Protein AF-A0A3D2NM45-F1 (afdb_monomer)

Solvent-accessible surface area (backbone atoms only — not comparable to full-atom values): 9354 Å² total; per-residue (Å²): 139,91,71,82,98,68,87,83,84,80,89,81,77,88,82,61,97,81,78,79,83,87,83,70,89,63,82,60,62,79,76,66,74,64,70,92,67,86,46,67,72,81,60,59,38,34,58,64,42,37,50,47,72,48,90,82,40,82,37,70,48,46,74,44,63,53,47,74,65,81,74,81,82,78,42,94,51,49,46,49,59,30,38,42,37,24,73,34,69,47,29,28,36,48,48,65,45,74,76,77,56,70,79,40,81,54,54,69,61,44,82,49,71,56,40,52,30,39,30,32,46,32,65,52,40,32,59,73,23,39,36,38,36,30,50,40,85,76,50,84,80,44,55,69,48,58,62,67,74,73,110

Secondary structure (DSSP, 8-state):
---TT------S-PPPTT------TTTTTTT----TT--TTTT--S-SEEEEE-TT--S--EE---EEPSSSPPPTTTTS-EEEEEEETTEEEEES-SS----EE--TT-EEEETTEEEEEES---TT-EEEEEE-TT-TT--HHHHHS--

Sequence (151 aa):
PTVDGFTVNLDAGAMAAGDSFSIRPTANAARDIALLNNDPAKLATAAPIRTSAALTNLGTAKI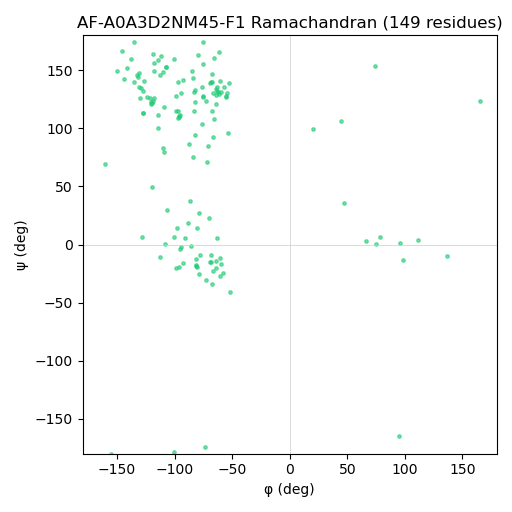TAGTVNAPPPLNANLQAPLSITFTSATTFTVVGAVPAVGAQTYTPGQAISFNGWTTQISGTPVAGDAFNVAANTNATGDNRNVLLMAG

Structure (mmCIF, N/CA/C/O backbone):
data_AF-A0A3D2NM45-F1
#
_entry.id   AF-A0A3D2NM45-F1
#
loop_
_atom_site.group_PDB
_atom_site.id
_atom_site.type_symbol
_atom_site.label_atom_id
_atom_site.label_alt_id
_atom_site.label_comp_id
_atom_site.label_asym_id
_atom_site.label_entity_id
_atom_site.label_seq_id
_atom_site.pdbx_PDB_ins_code
_atom_site.Cartn_x
_atom_site.Cartn_y
_atom_site.Cartn_z
_atom_site.occupancy
_atom_site.B_iso_or_equiv
_atom_site.auth_seq_id
_atom_site.auth_comp_id
_atom_site.auth_asym_id
_atom_site.auth_atom_id
_atom_site.pdbx_PDB_model_num
ATOM 1 N N . PRO A 1 1 ? 8.096 17.520 -61.968 1.00 42.28 1 PRO A N 1
ATOM 2 C CA . PRO A 1 1 ? 7.306 16.381 -61.452 1.00 42.28 1 PRO A CA 1
ATOM 3 C C . PRO A 1 1 ? 8.090 15.621 -60.374 1.00 42.28 1 PRO A C 1
ATOM 5 O O . PRO A 1 1 ? 8.975 14.830 -60.670 1.00 42.28 1 PRO A O 1
ATOM 8 N N . THR A 1 2 ? 7.807 15.959 -59.122 1.00 40.03 2 THR A N 1
ATOM 9 C CA . THR A 1 2 ? 8.302 15.292 -57.917 1.00 40.03 2 THR A CA 1
ATOM 10 C C . THR A 1 2 ? 7.441 14.068 -57.628 1.00 40.03 2 THR A C 1
ATOM 12 O O . THR A 1 2 ? 6.231 14.203 -57.459 1.00 40.03 2 THR A O 1
ATOM 15 N N . VAL A 1 3 ? 8.068 12.896 -57.567 1.00 39.38 3 VAL A N 1
ATOM 16 C CA . VAL A 1 3 ? 7.490 11.663 -57.024 1.00 39.38 3 VAL A CA 1
ATOM 17 C C . VAL A 1 3 ? 8.393 11.225 -55.877 1.00 39.38 3 VAL A C 1
ATOM 19 O O . VAL A 1 3 ? 9.599 11.099 -56.062 1.00 39.38 3 VAL A O 1
ATOM 22 N N . ASP A 1 4 ? 7.781 11.099 -54.702 1.00 51.53 4 ASP A N 1
ATOM 23 C CA . ASP A 1 4 ? 8.235 10.434 -53.477 1.00 51.53 4 ASP A CA 1
ATOM 24 C C . ASP A 1 4 ? 9.737 10.185 -53.287 1.00 51.53 4 ASP A C 1
ATOM 26 O O . ASP A 1 4 ? 10.287 9.165 -53.698 1.00 51.53 4 ASP A O 1
ATOM 30 N N . GLY A 1 5 ? 10.357 11.076 -52.507 1.00 43.69 5 GLY A N 1
ATOM 31 C CA . GLY A 1 5 ? 11.245 10.687 -51.403 1.00 43.69 5 GLY A CA 1
ATOM 32 C C . GLY A 1 5 ? 12.566 9.980 -51.721 1.00 43.69 5 GLY A C 1
ATOM 33 O O . GLY A 1 5 ? 13.278 9.636 -50.782 1.00 43.69 5 GLY A O 1
ATOM 34 N N . PHE A 1 6 ? 12.927 9.784 -52.987 1.00 46.12 6 PHE A N 1
ATOM 35 C CA . PHE A 1 6 ? 14.184 9.153 -53.382 1.00 46.12 6 PHE A CA 1
ATOM 36 C C . PHE A 1 6 ? 15.039 10.091 -54.231 1.00 46.12 6 PHE A C 1
ATOM 38 O O . PHE A 1 6 ? 14.650 10.517 -55.317 1.00 46.12 6 PHE A O 1
ATOM 45 N N . THR A 1 7 ? 16.251 10.358 -53.749 1.00 44.59 7 THR A N 1
ATOM 46 C CA . THR A 1 7 ? 17.302 11.022 -54.522 1.00 44.59 7 THR A CA 1
ATOM 47 C C . THR A 1 7 ? 18.210 9.947 -55.107 1.00 44.59 7 THR A C 1
ATOM 49 O O . THR A 1 7 ? 18.933 9.277 -54.372 1.00 44.59 7 THR A O 1
ATOM 52 N N . VAL A 1 8 ? 18.172 9.764 -56.427 1.00 48.25 8 VAL A N 1
ATOM 53 C CA . VAL A 1 8 ? 19.122 8.907 -57.149 1.00 48.25 8 VAL A CA 1
ATOM 54 C C . VAL A 1 8 ? 20.230 9.801 -57.692 1.00 48.25 8 VAL A C 1
ATOM 56 O O . VAL A 1 8 ? 19.998 10.592 -58.602 1.00 48.25 8 VAL A O 1
ATOM 59 N N . ASN A 1 9 ? 21.429 9.690 -57.125 1.00 47.03 9 ASN A N 1
ATOM 60 C CA . ASN A 1 9 ? 22.616 10.368 -57.635 1.00 47.03 9 ASN A CA 1
ATOM 61 C C . ASN A 1 9 ? 23.371 9.385 -58.543 1.00 47.03 9 ASN A C 1
ATOM 63 O O . ASN A 1 9 ? 23.876 8.376 -58.055 1.00 47.03 9 ASN A O 1
ATOM 67 N N . LEU A 1 10 ? 23.408 9.641 -59.854 1.00 51.72 10 LEU A N 1
ATOM 68 C CA . LEU A 1 10 ? 24.225 8.870 -60.794 1.00 51.72 10 LEU A CA 1
ATOM 69 C C . LEU A 1 10 ? 25.542 9.610 -61.047 1.00 51.72 10 LEU A C 1
ATOM 71 O O . LEU A 1 10 ? 25.537 10.692 -61.635 1.00 51.72 10 LEU A O 1
ATOM 75 N N . ASP A 1 11 ? 26.662 9.015 -60.641 1.00 47.78 11 ASP A N 1
ATOM 76 C CA . ASP A 1 11 ? 27.987 9.451 -61.078 1.00 47.78 11 ASP A CA 1
ATOM 77 C C . ASP A 1 11 ? 28.232 8.966 -62.519 1.00 47.78 11 ASP A C 1
ATOM 79 O O . ASP A 1 11 ? 28.469 7.790 -62.769 1.00 47.78 11 ASP A O 1
ATOM 83 N N . ALA A 1 12 ? 28.114 9.913 -63.454 1.00 44.72 12 ALA A N 1
ATOM 84 C CA . ALA A 1 12 ? 28.621 9.936 -64.831 1.00 44.72 12 ALA A CA 1
ATOM 85 C C . ALA A 1 12 ? 28.473 8.672 -65.718 1.00 44.72 12 ALA A C 1
ATOM 87 O O . ALA A 1 12 ? 29.276 7.744 -65.683 1.00 44.72 12 ALA A O 1
ATOM 88 N N . GLY A 1 13 ? 27.540 8.749 -66.675 1.00 50.47 13 GLY A N 1
ATOM 89 C CA . GLY A 1 13 ? 27.479 7.898 -67.870 1.00 50.47 13 GLY A CA 1
ATOM 90 C C . GLY A 1 13 ? 26.108 8.002 -68.540 1.00 50.47 13 GLY A C 1
ATOM 91 O O . GLY A 1 13 ? 25.093 7.808 -67.880 1.00 50.47 13 GLY A O 1
ATOM 92 N N . ALA A 1 14 ? 26.046 8.371 -69.823 1.00 51.06 14 ALA A N 1
ATOM 93 C CA . ALA A 1 14 ? 24.775 8.531 -70.536 1.00 51.06 14 ALA A CA 1
ATOM 94 C C . ALA A 1 14 ? 24.028 7.185 -70.631 1.00 51.06 14 ALA A C 1
ATOM 96 O O . ALA A 1 14 ? 24.561 6.229 -71.188 1.00 51.06 14 ALA A O 1
ATOM 97 N N . MET A 1 15 ? 22.804 7.121 -70.095 1.00 49.88 15 MET A N 1
ATOM 98 C CA . MET A 1 15 ? 21.935 5.939 -70.179 1.00 49.88 15 MET A CA 1
ATOM 99 C C . MET A 1 15 ? 21.570 5.658 -71.644 1.00 49.88 15 MET A C 1
ATOM 101 O O . MET A 1 15 ? 21.107 6.561 -72.345 1.00 49.88 15 MET A O 1
ATOM 105 N N . ALA A 1 16 ? 21.758 4.423 -72.112 1.00 56.28 16 ALA A N 1
ATOM 106 C CA . ALA A 1 16 ? 21.323 4.017 -73.446 1.00 56.28 16 ALA A CA 1
ATOM 107 C C . ALA A 1 16 ? 19.845 3.585 -73.423 1.00 56.28 16 ALA A C 1
ATOM 109 O O . ALA A 1 16 ? 19.331 3.082 -72.422 1.00 56.28 16 ALA A O 1
ATOM 110 N N . ALA A 1 17 ? 19.136 3.784 -74.539 1.00 39.97 17 ALA A N 1
ATOM 111 C CA . ALA A 1 17 ? 17.746 3.355 -74.675 1.00 39.97 17 ALA A CA 1
ATOM 112 C C . ALA A 1 17 ? 17.660 1.818 -74.636 1.00 39.97 17 ALA A C 1
ATOM 114 O O . ALA A 1 17 ? 18.059 1.151 -75.589 1.00 39.97 17 ALA A O 1
ATOM 115 N N . GLY A 1 18 ? 17.141 1.269 -73.535 1.00 54.44 18 GLY A N 1
ATOM 116 C CA . GLY A 1 18 ? 17.008 -0.178 -73.323 1.00 54.44 18 GLY A CA 1
ATOM 117 C C . GLY A 1 18 ? 17.413 -0.659 -71.929 1.00 54.44 18 GLY A C 1
ATOM 118 O O . GLY A 1 18 ? 17.124 -1.804 -71.585 1.00 54.44 18 GLY A O 1
ATOM 119 N N . ASP A 1 19 ? 18.023 0.197 -71.109 1.00 49.62 19 ASP A N 1
ATOM 120 C CA . ASP A 1 19 ? 18.474 -0.213 -69.780 1.00 49.62 19 ASP A CA 1
ATOM 121 C C . ASP A 1 19 ? 17.295 -0.392 -6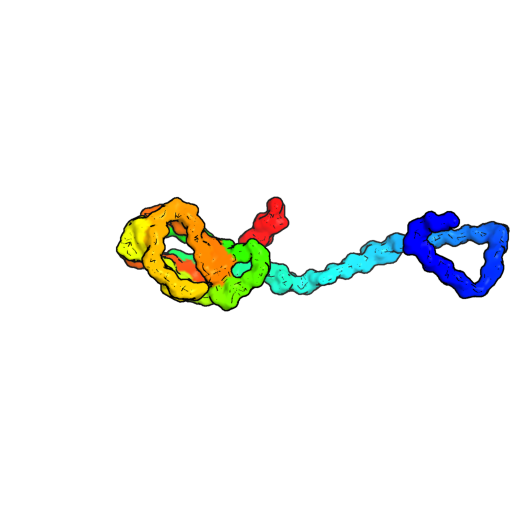8.809 1.00 49.62 19 ASP A C 1
ATOM 123 O O . ASP A 1 19 ? 16.508 0.524 -68.559 1.00 49.62 19 ASP A O 1
ATOM 127 N N . SER A 1 20 ? 17.184 -1.590 -68.232 1.00 47.56 20 SER A N 1
ATOM 128 C CA . SER A 1 20 ? 16.242 -1.899 -67.156 1.00 47.56 20 SER A CA 1
ATOM 129 C C . SER A 1 20 ? 17.010 -2.090 -65.851 1.00 47.56 20 SER A C 1
ATOM 131 O O . SER A 1 20 ? 17.833 -2.997 -65.730 1.00 47.56 20 SER A O 1
ATOM 133 N N . PHE A 1 21 ? 16.730 -1.246 -64.857 1.00 51.66 21 PHE A N 1
ATOM 134 C CA . PHE A 1 21 ? 17.301 -1.366 -63.518 1.00 51.66 21 PHE A CA 1
ATOM 135 C C . PHE A 1 21 ? 16.306 -2.084 -62.605 1.00 51.66 21 PHE A C 1
ATOM 137 O O . PHE A 1 21 ? 15.274 -1.531 -62.226 1.00 51.66 21 PHE A O 1
ATOM 144 N N . SER A 1 22 ? 16.609 -3.331 -62.234 1.00 46.59 22 SER A N 1
ATOM 145 C CA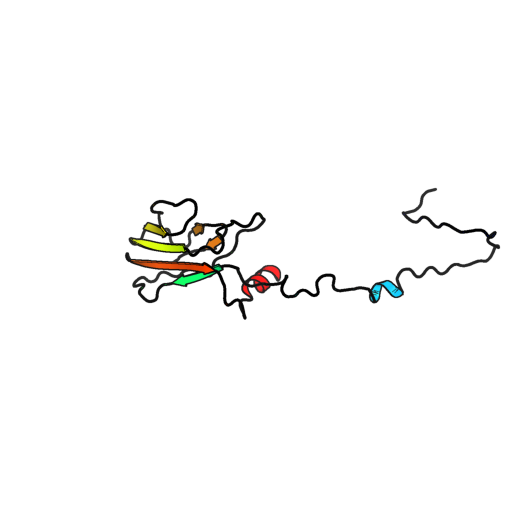 . SER A 1 22 ? 15.837 -4.050 -61.217 1.00 46.59 22 SER A CA 1
ATOM 146 C C . SER A 1 22 ? 16.319 -3.633 -59.828 1.00 46.59 22 SER A C 1
ATOM 148 O O . SER A 1 22 ? 17.286 -4.175 -59.297 1.00 46.59 22 SER A O 1
ATOM 150 N N . ILE A 1 23 ? 15.643 -2.652 -59.234 1.00 51.47 23 ILE A N 1
ATOM 151 C CA . ILE A 1 23 ? 15.847 -2.285 -57.833 1.00 51.47 23 ILE A CA 1
ATOM 152 C C . ILE A 1 23 ? 14.999 -3.244 -56.994 1.00 51.47 23 ILE A C 1
ATOM 154 O O . ILE A 1 23 ? 13.773 -3.245 -57.081 1.00 51.47 23 ILE A O 1
ATOM 158 N N . ARG A 1 24 ? 15.654 -4.086 -56.191 1.00 44.34 24 ARG A N 1
ATOM 159 C CA . ARG A 1 24 ? 15.020 -4.961 -55.193 1.00 44.34 24 ARG A CA 1
ATOM 160 C C . ARG A 1 24 ? 15.379 -4.451 -53.789 1.00 44.34 24 ARG A C 1
ATOM 162 O O . ARG A 1 24 ? 16.320 -4.977 -53.197 1.00 44.34 24 ARG A O 1
ATOM 169 N N . PRO A 1 25 ? 14.667 -3.451 -53.228 1.00 51.12 25 PRO A N 1
ATOM 170 C CA . PRO A 1 25 ? 15.054 -2.824 -51.959 1.00 51.12 25 PRO A CA 1
ATOM 171 C C . PRO A 1 25 ? 14.885 -3.748 -50.745 1.00 51.12 25 PRO A C 1
ATOM 173 O O . PRO A 1 25 ? 15.402 -3.467 -49.672 1.00 51.12 25 PRO A O 1
ATOM 176 N N . THR A 1 26 ? 14.154 -4.853 -50.889 1.00 49.28 26 THR A N 1
ATOM 177 C CA . THR A 1 26 ? 13.719 -5.694 -49.765 1.00 49.28 26 THR A CA 1
ATOM 178 C C . THR A 1 26 ? 14.440 -7.034 -49.666 1.00 49.28 26 THR A C 1
ATOM 180 O O . THR A 1 26 ? 14.182 -7.784 -48.729 1.00 49.28 26 THR A O 1
ATOM 183 N N . ALA A 1 27 ? 15.380 -7.346 -50.565 1.00 49.72 27 ALA A N 1
ATOM 184 C CA . ALA A 1 27 ? 16.059 -8.645 -50.544 1.00 49.72 27 ALA A CA 1
ATOM 185 C C . ALA A 1 27 ? 16.954 -8.855 -49.302 1.00 49.72 27 ALA A C 1
ATOM 187 O O . ALA A 1 27 ? 17.185 -9.997 -48.918 1.00 49.72 27 ALA A O 1
ATOM 188 N N . ASN A 1 28 ? 17.409 -7.778 -48.644 1.00 51.06 28 ASN A N 1
ATOM 189 C CA . ASN A 1 28 ? 18.250 -7.857 -47.439 1.00 51.06 28 ASN A CA 1
ATOM 190 C C . ASN A 1 28 ? 17.576 -7.349 -46.150 1.00 51.06 28 ASN A C 1
ATOM 192 O O . ASN A 1 28 ? 18.075 -7.630 -45.066 1.00 51.06 28 ASN A O 1
ATOM 196 N N . ALA A 1 29 ? 16.413 -6.692 -46.224 1.00 46.50 29 ALA A N 1
ATOM 197 C CA . ALA A 1 29 ? 15.750 -6.121 -45.043 1.00 46.50 29 ALA A CA 1
ATOM 198 C C . ALA A 1 29 ? 15.210 -7.179 -44.055 1.00 46.50 29 ALA A C 1
ATOM 200 O O . ALA A 1 29 ? 14.925 -6.864 -42.905 1.00 46.50 29 ALA A O 1
ATOM 201 N N . ALA A 1 30 ? 15.098 -8.444 -44.476 1.00 47.66 30 ALA A N 1
ATOM 202 C CA . ALA A 1 30 ? 14.696 -9.546 -43.600 1.00 47.66 30 ALA A CA 1
ATOM 203 C C . ALA A 1 30 ? 15.844 -10.118 -42.743 1.00 47.66 30 ALA A C 1
ATOM 205 O O . ALA A 1 30 ? 15.574 -10.890 -41.826 1.00 47.66 30 ALA A O 1
ATOM 206 N N . ARG A 1 31 ? 17.113 -9.778 -43.021 1.00 49.41 31 ARG A N 1
ATOM 207 C CA . ARG A 1 31 ? 18.260 -10.246 -42.215 1.00 49.41 31 ARG A CA 1
ATOM 208 C C . ARG A 1 31 ? 18.662 -9.281 -41.101 1.00 49.41 31 ARG A C 1
ATOM 210 O O . ARG A 1 31 ? 19.309 -9.717 -40.157 1.00 49.41 31 ARG A O 1
ATOM 217 N N . ASP A 1 32 ? 18.194 -8.038 -41.166 1.00 50.12 32 ASP A N 1
ATOM 218 C CA . ASP A 1 32 ? 18.515 -6.987 -40.197 1.00 50.12 32 ASP A CA 1
ATOM 219 C C . ASP A 1 32 ? 17.346 -6.653 -39.258 1.00 50.12 32 ASP A C 1
ATOM 221 O O 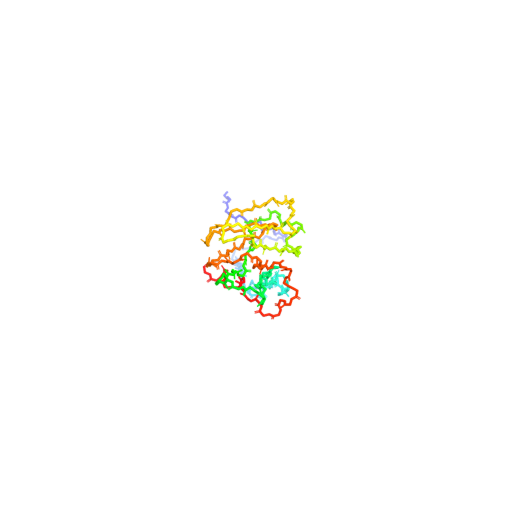. ASP A 1 32 ? 17.272 -5.547 -38.722 1.00 50.12 32 ASP A O 1
ATOM 225 N N . ILE A 1 33 ? 16.469 -7.621 -38.949 1.00 46.22 33 ILE A N 1
ATOM 226 C CA . ILE A 1 33 ? 15.802 -7.585 -37.636 1.00 46.22 33 ILE A CA 1
ATOM 227 C C . ILE A 1 33 ? 16.862 -7.951 -36.592 1.00 46.22 33 ILE A C 1
ATOM 229 O O . ILE A 1 33 ? 16.884 -9.035 -36.015 1.00 46.22 33 ILE A O 1
ATOM 233 N N . ALA A 1 34 ? 17.793 -7.025 -36.376 1.00 52.91 34 ALA A N 1
ATOM 234 C CA . ALA A 1 34 ? 18.567 -6.981 -35.161 1.00 52.91 34 ALA A CA 1
ATOM 235 C C . ALA A 1 34 ? 17.575 -6.618 -34.056 1.00 52.91 34 ALA A C 1
ATOM 237 O O . ALA A 1 34 ? 16.989 -5.535 -34.060 1.00 52.91 34 ALA A O 1
ATOM 238 N N . LEU A 1 35 ? 17.354 -7.544 -33.125 1.00 46.59 35 LEU A N 1
ATOM 239 C CA . LEU A 1 35 ? 16.710 -7.252 -31.851 1.00 46.59 35 LEU A CA 1
ATOM 240 C C . LEU A 1 35 ? 17.483 -6.099 -31.197 1.00 46.59 35 LEU A C 1
ATOM 242 O O . LEU A 1 35 ? 18.486 -6.319 -30.521 1.00 46.59 35 LEU A O 1
ATOM 246 N N . LEU A 1 36 ? 17.009 -4.863 -31.376 1.00 48.69 36 LEU A N 1
ATOM 247 C CA . LEU A 1 36 ? 17.570 -3.648 -30.772 1.00 48.69 36 LEU A CA 1
A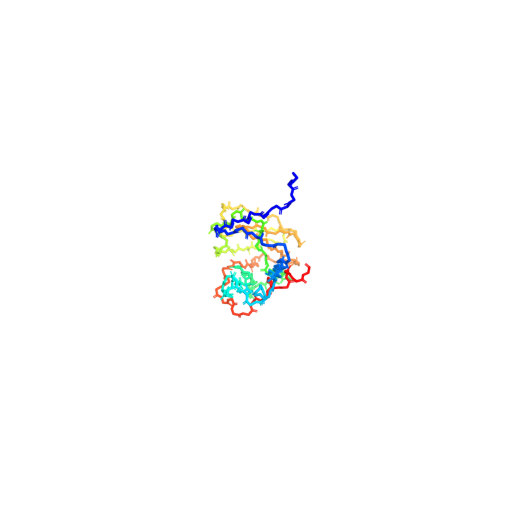TOM 248 C C . LEU A 1 36 ? 17.322 -3.595 -29.251 1.00 48.69 36 LEU A C 1
ATOM 250 O O . LEU A 1 36 ? 17.292 -2.526 -28.650 1.00 48.69 36 LEU A O 1
ATOM 254 N N . ASN A 1 37 ? 17.097 -4.745 -28.617 1.00 48.34 37 ASN A N 1
ATOM 255 C CA . ASN A 1 37 ? 17.008 -4.871 -27.176 1.00 48.34 37 ASN A CA 1
ATOM 256 C C . ASN A 1 37 ? 17.224 -6.333 -26.752 1.00 48.34 37 ASN A C 1
ATOM 258 O O . ASN A 1 37 ? 16.307 -7.005 -26.291 1.00 48.34 37 ASN A O 1
ATOM 262 N N . ASN A 1 38 ? 18.448 -6.840 -26.908 1.00 44.44 38 ASN A 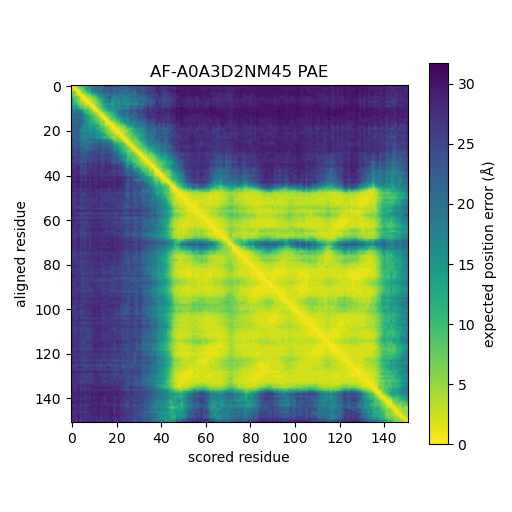N 1
ATOM 263 C CA . ASN A 1 38 ? 18.862 -8.137 -26.355 1.00 44.44 38 ASN A CA 1
ATOM 264 C C . ASN A 1 38 ? 19.191 -8.052 -24.850 1.00 44.44 38 ASN A C 1
ATOM 266 O O . ASN A 1 38 ? 20.026 -8.798 -24.347 1.00 44.44 38 ASN A O 1
ATOM 270 N N . ASP A 1 39 ? 18.574 -7.104 -24.141 1.00 44.00 39 ASP A N 1
ATOM 271 C CA . ASP A 1 39 ? 18.753 -6.902 -22.709 1.00 44.00 39 ASP A CA 1
ATOM 272 C C . ASP A 1 39 ? 17.468 -7.330 -21.979 1.00 44.00 39 ASP A C 1
ATOM 274 O O . ASP A 1 39 ? 16.628 -6.492 -21.633 1.00 44.00 39 ASP A O 1
ATOM 278 N N . PRO A 1 40 ? 17.258 -8.642 -21.753 1.00 48.06 40 PRO A N 1
ATOM 279 C CA . PRO A 1 40 ? 16.143 -9.123 -20.945 1.00 48.06 40 PRO A CA 1
ATOM 280 C C . PRO A 1 40 ? 16.198 -8.589 -19.502 1.00 48.06 40 PRO A C 1
ATOM 282 O O . PRO A 1 40 ? 15.200 -8.675 -18.798 1.00 48.06 40 PRO A O 1
ATOM 285 N N . ALA A 1 41 ? 17.307 -7.974 -19.063 1.00 44.84 41 ALA A N 1
ATOM 286 C CA . ALA A 1 41 ? 17.377 -7.266 -17.786 1.00 44.84 41 ALA A CA 1
ATOM 287 C C . ALA A 1 41 ? 16.796 -5.837 -17.844 1.00 44.84 41 ALA A C 1
ATOM 289 O O . ALA A 1 41 ? 16.424 -5.297 -16.805 1.00 44.84 41 ALA A O 1
ATOM 290 N N . LYS A 1 42 ? 16.624 -5.229 -19.030 1.00 38.62 42 LYS A N 1
ATOM 291 C CA . LYS A 1 42 ? 15.760 -4.037 -19.202 1.00 38.62 42 LYS A CA 1
ATOM 292 C C . LYS A 1 42 ? 14.284 -4.399 -19.311 1.00 38.62 42 LYS A C 1
ATOM 294 O O . LYS A 1 42 ? 13.423 -3.572 -19.027 1.00 38.62 42 LYS A O 1
ATOM 299 N N . LEU A 1 43 ? 14.008 -5.657 -19.641 1.00 41.72 43 LEU A N 1
ATOM 300 C CA . LEU A 1 43 ? 12.732 -6.331 -19.440 1.00 41.72 43 LEU A CA 1
ATOM 301 C C . LEU A 1 43 ? 12.666 -6.947 -18.022 1.00 41.72 43 LEU A C 1
ATOM 303 O O . LEU A 1 43 ? 12.154 -8.046 -17.838 1.00 41.72 43 LEU A O 1
ATOM 307 N N . ALA A 1 44 ? 13.209 -6.265 -17.005 1.00 39.69 44 ALA A N 1
ATOM 308 C CA . ALA A 1 44 ? 13.072 -6.663 -15.604 1.00 39.69 44 ALA A CA 1
ATOM 309 C C . ALA A 1 44 ? 11.625 -6.427 -15.138 1.00 39.69 44 ALA A C 1
ATOM 311 O O . ALA A 1 44 ? 11.268 -5.396 -14.578 1.00 39.69 44 ALA A O 1
ATOM 312 N N . THR A 1 45 ? 10.777 -7.410 -15.418 1.00 49.47 45 THR A N 1
ATOM 313 C CA . THR A 1 45 ? 9.318 -7.429 -15.251 1.00 49.47 45 THR A CA 1
ATOM 314 C C . THR A 1 45 ? 8.831 -7.708 -13.826 1.00 49.47 45 THR A C 1
ATOM 316 O O . THR A 1 45 ? 7.646 -7.991 -13.635 1.00 49.47 45 THR A O 1
ATOM 319 N N . ALA A 1 46 ? 9.703 -7.619 -12.821 1.00 53.12 46 ALA A N 1
ATOM 320 C CA . ALA A 1 46 ? 9.291 -7.695 -11.426 1.00 53.12 46 ALA A CA 1
ATOM 321 C C . ALA A 1 46 ? 8.798 -6.324 -10.959 1.00 53.12 46 ALA A C 1
ATOM 323 O O . ALA A 1 46 ? 9.478 -5.315 -11.151 1.00 53.12 46 ALA A O 1
ATOM 324 N N . ALA A 1 47 ? 7.626 -6.275 -10.319 1.00 66.81 47 ALA A N 1
ATOM 325 C CA . ALA A 1 47 ? 7.203 -5.059 -9.633 1.00 66.81 47 ALA A CA 1
ATOM 326 C C . ALA A 1 47 ? 8.312 -4.670 -8.630 1.00 66.81 47 ALA A C 1
ATOM 328 O O . ALA A 1 47 ? 8.720 -5.524 -7.841 1.00 66.81 47 ALA A O 1
ATOM 329 N N . PRO A 1 48 ? 8.836 -3.431 -8.645 1.00 75.31 48 PRO A N 1
ATOM 330 C CA . PRO A 1 48 ? 9.984 -3.032 -7.820 1.00 75.31 48 PRO A CA 1
ATOM 331 C C . PRO A 1 48 ? 9.667 -2.989 -6.320 1.00 75.31 48 PRO A C 1
ATOM 333 O O . PRO A 1 48 ? 10.577 -2.859 -5.501 1.00 75.31 48 PRO A O 1
ATOM 336 N N . ILE A 1 49 ? 8.389 -3.121 -5.959 1.00 84.12 49 ILE A N 1
ATOM 337 C CA . ILE A 1 49 ? 7.912 -3.263 -4.589 1.00 84.12 49 ILE A CA 1
ATOM 338 C C . ILE A 1 49 ? 7.209 -4.607 -4.398 1.00 84.12 49 ILE A C 1
ATOM 340 O O . ILE A 1 49 ? 6.673 -5.193 -5.336 1.00 84.12 49 ILE A O 1
ATOM 344 N N . ARG A 1 50 ? 7.178 -5.066 -3.152 1.00 85.75 50 ARG A N 1
ATOM 345 C CA . ARG A 1 50 ? 6.385 -6.199 -2.684 1.00 85.75 50 ARG A CA 1
ATOM 346 C C . ARG A 1 50 ? 5.659 -5.812 -1.408 1.00 85.75 50 ARG A C 1
ATOM 348 O O . ARG A 1 50 ? 6.206 -5.078 -0.582 1.00 85.75 50 ARG A O 1
ATOM 355 N N . THR A 1 51 ? 4.456 -6.340 -1.236 1.00 88.31 51 THR A N 1
ATOM 356 C CA . THR A 1 51 ? 3.674 -6.182 -0.011 1.00 88.31 51 THR A CA 1
ATOM 357 C C . THR A 1 51 ? 3.636 -7.482 0.789 1.00 88.31 51 THR A C 1
ATOM 359 O O . THR A 1 51 ? 3.760 -8.578 0.241 1.00 88.31 51 THR A O 1
ATOM 362 N N . SER A 1 52 ? 3.474 -7.373 2.104 1.00 91.12 52 SER A N 1
ATOM 363 C CA . SER A 1 52 ? 3.300 -8.523 2.993 1.00 91.12 52 SER A CA 1
ATOM 364 C C . SER A 1 52 ? 2.447 -8.159 4.202 1.00 91.12 52 SER A C 1
ATOM 366 O O . SER A 1 52 ? 2.493 -7.026 4.674 1.00 91.12 52 SER A O 1
ATOM 368 N N . ALA A 1 53 ? 1.698 -9.126 4.727 1.00 91.81 53 ALA A N 1
ATOM 369 C CA . ALA A 1 53 ? 1.018 -9.013 6.016 1.00 91.81 53 ALA A CA 1
ATOM 370 C C . ALA A 1 53 ? 1.911 -9.579 7.128 1.00 91.81 53 ALA A C 1
ATOM 372 O O . ALA A 1 53 ? 2.582 -10.592 6.911 1.00 91.81 53 ALA A O 1
ATOM 373 N N . ALA A 1 54 ? 1.921 -8.954 8.307 1.00 91.94 54 ALA A N 1
ATOM 374 C CA . ALA A 1 54 ? 2.613 -9.517 9.458 1.00 91.94 54 ALA A CA 1
ATOM 375 C C . ALA A 1 54 ? 1.903 -10.794 9.943 1.00 9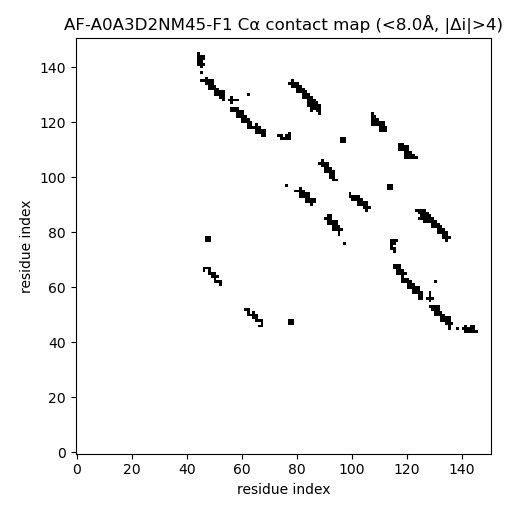1.94 54 ALA A C 1
ATOM 377 O O . ALA A 1 54 ? 0.677 -10.867 9.997 1.00 91.94 54 ALA A O 1
ATOM 378 N N . LEU A 1 55 ? 2.690 -11.806 10.321 1.00 88.31 55 LEU A N 1
ATOM 379 C CA . LEU A 1 55 ? 2.188 -13.101 10.811 1.00 88.31 55 LEU A CA 1
ATOM 380 C C . LEU A 1 55 ? 1.403 -12.980 12.125 1.0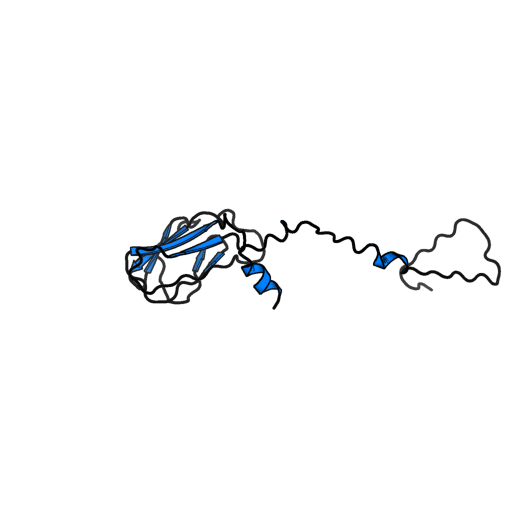0 88.31 55 LEU A C 1
ATOM 382 O O . LEU A 1 55 ? 0.640 -13.874 12.471 1.00 88.31 55 LEU A O 1
ATOM 386 N N . THR A 1 56 ? 1.613 -11.888 12.858 1.00 89.62 56 THR A N 1
ATOM 387 C CA . THR A 1 56 ? 0.950 -11.578 14.127 1.00 89.62 56 THR A CA 1
ATOM 388 C C . THR A 1 56 ? -0.397 -10.883 13.949 1.00 89.62 56 THR A C 1
ATOM 390 O O . THR A 1 56 ? -1.029 -10.570 14.955 1.00 89.62 56 THR A O 1
ATOM 393 N N . ASN A 1 57 ? -0.826 -10.603 12.713 1.00 92.38 57 ASN A N 1
ATOM 394 C CA . ASN A 1 57 ? -2.121 -9.977 12.471 1.00 92.38 57 ASN A CA 1
ATOM 395 C C . ASN A 1 57 ? -3.243 -10.893 12.962 1.00 92.38 57 ASN A C 1
ATOM 397 O O . ASN A 1 57 ? -3.273 -12.084 12.651 1.00 92.38 57 ASN A O 1
ATOM 401 N N . LEU A 1 58 ? -4.164 -10.316 13.724 1.00 88.88 58 LEU A N 1
ATOM 402 C CA . LEU A 1 58 ? -5.310 -11.015 14.300 1.00 88.88 58 LEU A CA 1
ATOM 403 C C . LEU A 1 58 ? -6.582 -10.791 13.476 1.00 88.88 58 LEU A C 1
ATOM 405 O O . LEU A 1 58 ? -7.531 -11.568 13.586 1.00 88.88 58 LEU A O 1
ATOM 409 N N . GLY A 1 59 ? -6.617 -9.732 12.663 1.00 90.31 59 GLY A N 1
ATOM 410 C CA . GLY A 1 59 ? -7.729 -9.443 11.769 1.00 90.31 59 GLY A CA 1
ATOM 411 C C . GLY A 1 59 ? -7.780 -10.333 10.527 1.00 90.31 59 GLY A C 1
ATOM 412 O O . GLY A 1 59 ? -6.887 -11.121 10.221 1.00 90.31 59 GLY A O 1
ATOM 413 N N . THR A 1 60 ? -8.852 -10.166 9.753 1.00 90.31 60 THR A N 1
ATOM 414 C CA . THR A 1 60 ? -9.061 -10.878 8.477 1.00 90.31 60 THR A CA 1
ATOM 415 C C . THR A 1 60 ? -8.497 -10.111 7.279 1.00 90.31 60 THR A C 1
ATOM 417 O O . THR A 1 60 ? -8.717 -10.499 6.127 1.00 90.31 60 THR A O 1
ATOM 420 N N . ALA A 1 61 ? -7.806 -8.998 7.538 1.00 90.00 61 ALA A N 1
ATOM 421 C CA . ALA A 1 61 ? -7.399 -8.065 6.509 1.00 90.00 61 ALA A CA 1
ATOM 422 C C . ALA A 1 61 ? -6.311 -8.639 5.586 1.00 90.00 61 ALA A C 1
ATOM 424 O O . ALA A 1 61 ? -5.369 -9.308 6.015 1.00 90.00 61 ALA A O 1
ATOM 425 N N . LYS A 1 62 ? -6.442 -8.361 4.288 1.00 87.62 62 LYS A N 1
ATOM 426 C CA . LYS A 1 62 ? -5.550 -8.839 3.227 1.00 87.62 62 LYS A CA 1
ATOM 427 C C . LYS A 1 62 ? -5.066 -7.665 2.391 1.00 87.62 62 LYS A C 1
ATOM 429 O O . LYS A 1 62 ? -5.878 -6.856 1.940 1.00 87.62 62 LYS A O 1
ATOM 434 N N . ILE A 1 63 ? -3.757 -7.614 2.153 1.00 90.81 63 ILE A N 1
ATOM 435 C CA . ILE A 1 63 ? -3.110 -6.629 1.281 1.00 90.81 63 ILE A CA 1
ATOM 436 C C . ILE A 1 63 ? -2.881 -7.210 -0.117 1.00 90.81 63 ILE A C 1
ATOM 438 O O . ILE A 1 63 ? -2.498 -8.370 -0.265 1.00 90.81 63 ILE A O 1
ATOM 442 N N . THR A 1 64 ? -3.106 -6.404 -1.151 1.00 89.25 64 THR A N 1
ATOM 443 C CA . THR A 1 64 ? -2.777 -6.761 -2.540 1.00 89.25 64 THR A CA 1
ATOM 444 C C . THR A 1 64 ? -1.289 -6.568 -2.833 1.00 89.25 64 THR A C 1
ATOM 446 O O . THR A 1 64 ? -0.621 -5.821 -2.123 1.00 89.25 64 THR A O 1
ATOM 449 N N . ALA A 1 65 ? -0.765 -7.162 -3.911 1.00 78.44 65 ALA A N 1
ATOM 450 C CA . ALA A 1 65 ? 0.660 -7.092 -4.277 1.00 78.44 65 ALA A CA 1
ATOM 451 C C . ALA A 1 65 ? 1.203 -5.666 -4.529 1.00 78.44 65 ALA A C 1
ATOM 453 O O . ALA A 1 65 ? 2.413 -5.463 -4.488 1.00 78.44 65 ALA A O 1
ATOM 454 N N . GLY A 1 66 ? 0.318 -4.687 -4.742 1.00 82.62 66 GLY A N 1
ATOM 455 C CA . GLY A 1 66 ? 0.674 -3.313 -5.074 1.00 82.62 66 GLY A CA 1
ATOM 456 C C . GLY A 1 66 ? 1.162 -3.154 -6.517 1.00 82.62 66 GLY A C 1
ATOM 457 O O . GLY A 1 66 ? 1.673 -4.087 -7.134 1.00 82.62 66 GLY A O 1
ATOM 458 N N . THR A 1 67 ? 0.989 -1.962 -7.073 1.00 82.00 67 THR A N 1
ATOM 459 C CA . THR A 1 67 ? 1.416 -1.583 -8.424 1.00 82.00 67 THR A CA 1
ATOM 460 C C . THR A 1 67 ? 2.168 -0.265 -8.372 1.00 82.00 67 THR A C 1
ATOM 462 O O . THR A 1 67 ? 1.854 0.603 -7.561 1.00 82.00 67 THR A O 1
ATOM 465 N N . VAL A 1 68 ? 3.149 -0.083 -9.252 1.00 82.38 68 VAL A N 1
ATOM 466 C CA . VAL A 1 68 ? 3.805 1.219 -9.424 1.00 82.38 68 VAL A CA 1
ATOM 467 C C . VAL A 1 68 ? 2.954 2.080 -10.339 1.00 82.38 68 VAL A C 1
ATOM 469 O O . VAL A 1 68 ? 2.507 1.614 -11.385 1.00 82.38 68 VAL A O 1
ATOM 472 N N . ASN A 1 69 ? 2.732 3.328 -9.951 1.00 80.44 69 ASN A N 1
ATOM 473 C CA . ASN A 1 69 ? 1.957 4.267 -10.745 1.00 80.44 69 ASN A CA 1
ATOM 474 C C . ASN A 1 69 ? 2.818 4.747 -11.928 1.00 80.44 69 ASN A C 1
ATOM 476 O O . ASN A 1 69 ? 3.947 5.197 -11.735 1.00 80.44 69 ASN A O 1
ATOM 480 N N . ALA A 1 70 ? 2.291 4.641 -13.148 1.00 74.81 70 ALA A N 1
ATOM 481 C CA . ALA A 1 70 ? 2.902 5.179 -14.367 1.00 74.81 70 ALA A CA 1
ATOM 482 C C . ALA A 1 70 ? 2.239 6.515 -14.763 1.00 74.81 70 ALA A C 1
ATOM 484 O O . ALA A 1 70 ? 1.084 6.728 -14.382 1.00 74.81 70 ALA A O 1
ATOM 485 N N . PRO A 1 71 ? 2.882 7.382 -15.577 1.00 63.81 71 PRO A N 1
ATOM 486 C CA . PRO A 1 71 ? 4.256 7.349 -16.106 1.00 63.81 71 PRO A CA 1
ATOM 487 C C . PRO A 1 71 ? 5.213 8.298 -15.309 1.00 63.81 71 PRO A C 1
ATOM 489 O O . PRO A 1 71 ? 4.785 8.865 -14.307 1.00 63.81 71 PRO A O 1
ATOM 492 N N . PRO A 1 72 ? 6.515 8.431 -15.662 1.00 61.41 72 PRO A N 1
ATOM 493 C CA . PRO A 1 72 ? 7.565 9.023 -14.808 1.00 61.41 72 PRO A CA 1
ATOM 494 C C . PRO A 1 72 ? 7.353 10.502 -14.405 1.00 61.41 72 PRO A C 1
ATOM 496 O O . PRO A 1 72 ? 6.597 11.209 -15.074 1.00 61.41 72 PRO A O 1
ATOM 499 N N . PRO A 1 73 ? 8.101 11.013 -13.393 1.00 62.97 73 PRO A N 1
ATOM 500 C CA . PRO A 1 73 ? 9.265 10.398 -12.737 1.00 62.97 73 PRO A CA 1
ATOM 501 C C . PRO A 1 73 ? 8.917 9.413 -11.615 1.00 62.97 73 PRO A C 1
ATOM 503 O O . PRO A 1 73 ? 7.995 9.622 -10.829 1.00 62.97 73 PRO A O 1
ATOM 506 N N . LEU A 1 74 ? 9.717 8.348 -11.516 1.00 70.12 74 LEU A N 1
ATOM 507 C CA . LEU A 1 74 ? 9.655 7.412 -10.399 1.00 70.12 74 LEU A CA 1
ATOM 508 C C . LEU A 1 74 ? 9.984 8.153 -9.095 1.00 70.12 74 LEU A C 1
ATOM 510 O O . LEU A 1 74 ? 10.993 8.855 -9.016 1.00 70.12 74 LEU A O 1
ATOM 514 N N . ASN A 1 75 ? 9.144 8.002 -8.071 1.00 75.81 75 ASN A N 1
ATOM 515 C CA . ASN A 1 75 ? 9.410 8.595 -6.764 1.00 75.81 75 ASN A CA 1
ATOM 516 C C . ASN A 1 75 ? 10.740 8.048 -6.211 1.00 75.81 75 ASN A C 1
ATOM 518 O O . ASN A 1 75 ? 10.943 6.835 -6.186 1.00 75.81 75 ASN A O 1
ATOM 522 N N . ALA A 1 76 ? 11.629 8.924 -5.735 1.00 81.62 76 ALA A N 1
ATOM 523 C CA . ALA A 1 76 ? 12.935 8.523 -5.198 1.00 81.62 76 ALA A CA 1
ATOM 524 C C . ALA A 1 76 ? 12.830 7.538 -4.014 1.00 81.62 76 ALA A C 1
ATOM 526 O O . ALA A 1 76 ? 13.738 6.748 -3.778 1.00 81.62 76 ALA A O 1
ATOM 527 N N . ASN A 1 77 ? 11.700 7.547 -3.301 1.00 82.81 77 ASN A N 1
ATOM 528 C CA . ASN A 1 77 ? 11.412 6.683 -2.160 1.00 82.81 77 ASN A CA 1
ATOM 529 C C . ASN A 1 77 ? 10.557 5.460 -2.531 1.00 82.81 77 ASN A C 1
ATOM 531 O O . ASN A 1 77 ? 10.022 4.811 -1.633 1.00 82.81 77 ASN A O 1
ATOM 535 N N . LEU A 1 78 ? 10.401 5.129 -3.822 1.00 82.44 78 LEU A N 1
ATOM 536 C CA . 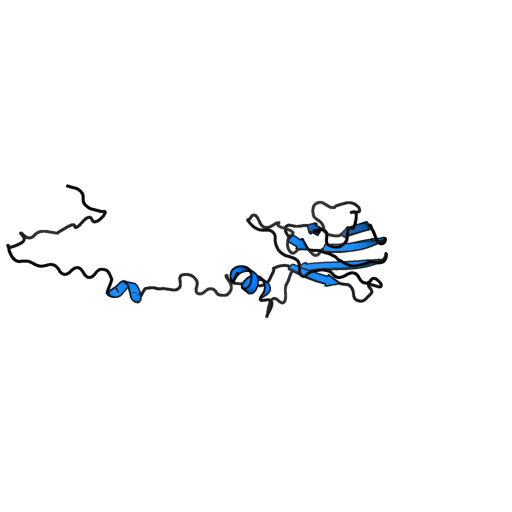LEU A 1 78 ? 9.548 4.020 -4.276 1.00 82.44 78 LEU A CA 1
ATOM 537 C C . LEU A 1 78 ? 9.861 2.701 -3.558 1.00 82.44 78 LEU A C 1
ATOM 539 O O . LEU A 1 78 ? 8.955 1.962 -3.190 1.00 82.44 78 LEU A O 1
ATOM 543 N N . GLN A 1 79 ? 11.147 2.419 -3.357 1.00 83.12 79 GLN A N 1
ATOM 544 C CA . GLN A 1 79 ? 11.638 1.192 -2.730 1.00 83.12 79 GLN A CA 1
ATOM 545 C C . GLN A 1 79 ? 11.888 1.337 -1.221 1.00 83.12 79 GLN A C 1
ATOM 547 O O . GLN A 1 79 ? 12.283 0.363 -0.574 1.00 83.12 79 GLN A O 1
ATOM 552 N N . ALA A 1 80 ? 11.676 2.532 -0.656 1.00 85.88 80 ALA A N 1
ATOM 553 C CA . ALA A 1 80 ? 11.863 2.763 0.768 1.00 85.88 80 ALA A CA 1
ATOM 554 C C . ALA A 1 80 ? 10.865 1.902 1.563 1.00 85.88 80 ALA A C 1
ATOM 556 O O . ALA A 1 80 ? 9.677 1.878 1.222 1.00 85.88 80 ALA A O 1
ATOM 557 N N . PRO A 1 81 ? 11.324 1.179 2.600 1.00 88.00 81 PRO A N 1
ATOM 558 C CA . PRO A 1 81 ? 10.453 0.326 3.388 1.00 88.00 81 PRO A CA 1
ATOM 559 C C . PRO A 1 81 ? 9.408 1.171 4.117 1.00 88.00 81 PRO A C 1
ATOM 561 O O . PRO A 1 81 ? 9.728 2.183 4.741 1.00 88.00 81 PRO A O 1
ATOM 564 N N . LEU A 1 82 ? 8.158 0.727 4.052 1.00 91.88 82 LEU A N 1
ATOM 565 C CA . LEU A 1 82 ? 7.014 1.420 4.619 1.00 91.88 82 LEU A CA 1
ATOM 566 C C . LEU A 1 82 ? 6.118 0.421 5.356 1.00 91.88 82 LEU A C 1
ATOM 568 O O . LEU A 1 82 ? 5.926 -0.713 4.913 1.00 91.88 82 LEU A O 1
ATOM 572 N N . SER A 1 83 ? 5.602 0.827 6.512 1.00 94.69 83 SER A N 1
ATOM 573 C CA . SER A 1 83 ? 4.723 0.011 7.351 1.00 94.69 83 SER A CA 1
ATOM 574 C C . SER A 1 83 ? 3.395 0.720 7.558 1.00 94.69 83 SER A C 1
ATOM 576 O O . SER A 1 83 ? 3.363 1.861 8.013 1.00 94.69 83 SER A O 1
ATOM 578 N N . ILE A 1 84 ? 2.309 0.028 7.238 1.00 95.75 84 ILE A N 1
ATOM 579 C CA . ILE A 1 84 ? 0.932 0.429 7.503 1.00 95.75 84 ILE A CA 1
ATOM 580 C C . ILE A 1 84 ? 0.496 -0.311 8.762 1.00 95.75 84 ILE A C 1
ATOM 582 O O . ILE A 1 84 ? 0.405 -1.537 8.738 1.00 95.75 84 ILE A O 1
ATOM 586 N N . THR A 1 85 ? 0.225 0.416 9.841 1.00 96.69 85 THR A N 1
ATOM 587 C CA . THR A 1 85 ? -0.185 -0.177 11.120 1.00 96.69 85 THR A CA 1
ATOM 588 C C . THR A 1 85 ? -1.572 0.312 11.494 1.00 96.69 85 THR A C 1
ATOM 590 O O . THR A 1 85 ? -1.812 1.514 11.607 1.00 96.69 85 THR A O 1
ATOM 593 N N . PHE A 1 86 ? -2.497 -0.617 11.703 1.00 97.31 86 PHE A N 1
ATOM 594 C CA . PHE A 1 86 ? -3.854 -0.304 12.117 1.00 97.31 86 PHE A CA 1
ATOM 595 C C . PHE A 1 86 ? -3.892 0.080 13.591 1.00 97.31 86 PHE A C 1
ATOM 597 O O . PHE A 1 86 ? -3.420 -0.650 14.459 1.00 97.31 86 PHE A O 1
ATOM 604 N N . THR A 1 87 ? -4.472 1.240 13.881 1.00 96.06 87 THR A N 1
ATOM 605 C CA . THR A 1 87 ? -4.729 1.705 15.252 1.00 96.06 87 THR A CA 1
ATOM 606 C C . THR A 1 87 ? -6.152 1.380 15.697 1.00 96.06 87 THR A C 1
ATOM 608 O O . THR A 1 87 ? -6.429 1.330 16.891 1.00 96.06 87 THR A O 1
ATOM 611 N N . SER A 1 88 ? -7.050 1.126 14.744 1.00 94.62 88 SER A N 1
ATOM 612 C CA . SER A 1 88 ? -8.403 0.614 14.960 1.00 94.62 88 SER A CA 1
ATOM 613 C C . SER A 1 88 ? -8.890 -0.120 13.706 1.00 94.62 88 SER A C 1
ATOM 615 O O . SER A 1 88 ? -8.194 -0.154 12.692 1.00 94.62 88 SER A O 1
ATOM 617 N N . ALA A 1 89 ? -10.115 -0.651 13.736 1.00 92.06 89 ALA A N 1
ATOM 618 C CA . ALA A 1 89 ? -10.746 -1.249 12.559 1.00 92.06 89 ALA A CA 1
ATOM 619 C C . ALA A 1 89 ? -11.003 -0.249 11.413 1.00 92.06 89 ALA A C 1
ATOM 621 O O . ALA A 1 89 ? -11.300 -0.676 10.302 1.00 92.06 89 ALA A O 1
ATOM 622 N N . THR A 1 90 ? -10.915 1.063 11.663 1.00 94.81 90 THR A N 1
ATOM 623 C CA . THR A 1 90 ? -11.231 2.123 10.689 1.00 94.81 90 THR A CA 1
ATOM 624 C C . THR A 1 90 ? -10.123 3.166 10.542 1.00 94.81 90 THR A C 1
ATOM 626 O O . THR A 1 90 ? -10.307 4.152 9.830 1.00 94.81 90 THR A O 1
ATOM 629 N N . THR A 1 91 ? -8.961 2.981 11.176 1.00 95.50 91 THR A N 1
ATOM 630 C CA . THR A 1 91 ? -7.844 3.937 11.111 1.00 95.50 91 THR A CA 1
ATOM 631 C C . THR A 1 91 ? -6.491 3.241 11.103 1.00 95.50 91 THR A C 1
ATOM 633 O O . THR A 1 91 ? -6.276 2.267 11.827 1.00 95.50 91 THR A O 1
ATOM 636 N N . PHE A 1 92 ? -5.548 3.783 10.335 1.00 96.88 92 PHE A N 1
ATOM 637 C CA . PHE A 1 92 ? -4.165 3.310 10.288 1.00 96.88 92 PHE A CA 1
ATOM 638 C C . PHE A 1 92 ? -3.169 4.466 10.268 1.00 96.88 92 PHE A C 1
ATOM 640 O O . PHE A 1 92 ? -3.498 5.596 9.912 1.00 96.88 92 PHE A O 1
ATOM 647 N N . THR A 1 93 ? -1.929 4.182 10.640 1.00 96.62 93 THR A N 1
ATOM 648 C CA . THR A 1 93 ? -0.788 5.083 10.487 1.00 96.62 93 THR A CA 1
ATOM 649 C C . THR A 1 93 ? 0.208 4.496 9.502 1.00 96.62 93 THR A C 1
ATOM 651 O O . THR A 1 93 ? 0.208 3.293 9.230 1.00 96.62 93 THR A O 1
ATOM 654 N N . VAL A 1 94 ? 1.047 5.365 8.940 1.00 94.88 94 VAL A N 1
ATOM 655 C CA . VAL A 1 94 ? 2.026 4.982 7.927 1.00 94.88 94 VAL A CA 1
ATOM 656 C C . VAL A 1 94 ? 3.409 5.456 8.340 1.00 94.88 94 VAL A C 1
ATOM 658 O O . VAL A 1 94 ? 3.679 6.653 8.394 1.00 94.88 94 VAL A O 1
ATOM 661 N N . VAL A 1 95 ? 4.295 4.506 8.622 1.00 93.25 95 VAL A N 1
ATOM 662 C CA . VAL A 1 95 ? 5.693 4.765 8.980 1.00 93.25 95 VAL A CA 1
ATOM 663 C C . VAL A 1 95 ? 6.561 4.576 7.740 1.00 93.25 95 VAL A C 1
ATOM 665 O O . VAL A 1 95 ? 6.477 3.533 7.098 1.00 93.25 95 VAL A O 1
ATOM 668 N N . GLY A 1 96 ? 7.398 5.565 7.413 1.00 85.88 96 GLY A N 1
ATOM 669 C CA . GLY A 1 96 ? 8.279 5.541 6.232 1.00 85.88 96 GLY A CA 1
ATOM 670 C C . GLY A 1 96 ? 7.721 6.254 4.991 1.00 85.88 96 GLY A C 1
ATOM 671 O O . GLY A 1 96 ? 8.381 6.288 3.954 1.00 85.88 96 GLY A O 1
ATOM 672 N N . ALA A 1 97 ? 6.524 6.847 5.080 1.00 86.19 97 ALA A N 1
ATOM 673 C CA . ALA A 1 97 ? 6.004 7.732 4.036 1.00 86.19 97 ALA A CA 1
ATOM 674 C C . ALA A 1 97 ? 6.829 9.027 3.948 1.00 86.19 97 ALA A C 1
ATOM 676 O O . ALA A 1 97 ? 7.211 9.592 4.975 1.00 86.19 97 ALA A O 1
ATOM 677 N N . VAL A 1 98 ? 7.077 9.504 2.722 1.00 83.00 98 VAL A N 1
ATOM 678 C CA . VAL A 1 98 ? 7.771 10.774 2.466 1.00 83.00 98 VAL A CA 1
ATOM 679 C C . VAL A 1 98 ? 6.927 11.637 1.513 1.00 83.00 98 VAL A C 1
ATOM 681 O O . VAL A 1 98 ? 6.782 11.269 0.344 1.00 83.00 98 VAL A O 1
ATOM 684 N N . PRO A 1 99 ? 6.392 12.789 1.966 1.00 85.00 99 PRO A N 1
ATOM 685 C CA . PRO A 1 99 ? 6.469 13.320 3.332 1.00 85.00 99 PRO A CA 1
ATOM 686 C C . PRO A 1 99 ? 5.712 12.444 4.344 1.00 85.00 99 PRO A C 1
ATOM 688 O O . PRO A 1 99 ? 4.845 11.653 3.972 1.00 85.00 99 PRO A O 1
ATOM 691 N N . ALA A 1 100 ? 6.044 12.592 5.629 1.00 88.12 100 ALA A N 1
ATOM 692 C CA . ALA A 1 100 ? 5.337 11.890 6.695 1.00 88.12 100 ALA A CA 1
ATOM 693 C C . ALA A 1 100 ? 3.854 12.288 6.709 1.00 88.12 100 ALA A C 1
ATOM 695 O O . ALA A 1 100 ? 3.513 13.458 6.520 1.00 88.12 100 ALA A O 1
ATOM 696 N N . VAL A 1 101 ? 2.981 11.315 6.960 1.00 91.06 101 VAL A N 1
ATOM 697 C CA . VAL A 1 101 ? 1.531 11.521 7.027 1.00 91.06 101 VAL A CA 1
ATOM 698 C C . VAL A 1 101 ? 0.998 11.189 8.416 1.00 91.06 101 VAL A C 1
ATOM 700 O O . VAL A 1 101 ? 1.534 10.331 9.116 1.00 91.06 101 VAL A O 1
ATOM 703 N N . GLY A 1 102 ? -0.070 11.879 8.817 1.00 92.25 102 GLY A N 1
ATOM 704 C CA . GLY A 1 102 ? -0.813 11.555 10.034 1.00 92.25 102 GLY A CA 1
ATOM 705 C C . GLY A 1 102 ? -1.662 10.289 9.882 1.00 92.25 102 GLY A C 1
ATOM 706 O O . GLY A 1 102 ? -1.628 9.611 8.852 1.00 92.25 102 GLY A O 1
ATOM 707 N N . ALA A 1 103 ? -2.468 9.994 10.903 1.00 94.12 103 ALA A N 1
ATOM 708 C CA . ALA A 1 103 ? -3.428 8.896 10.845 1.00 94.12 103 ALA A CA 1
ATOM 709 C C . ALA A 1 103 ? -4.390 9.061 9.657 1.00 94.12 103 ALA A C 1
ATOM 711 O O . ALA A 1 103 ? -4.888 10.154 9.392 1.00 94.12 103 ALA A O 1
ATOM 712 N N . GLN A 1 104 ? -4.628 7.964 8.948 1.00 95.19 104 GLN A N 1
ATOM 713 C CA . GLN A 1 104 ? -5.499 7.878 7.786 1.00 95.19 104 GLN A CA 1
ATOM 714 C C . GLN A 1 104 ? -6.745 7.065 8.132 1.00 95.19 104 GLN A C 1
ATOM 716 O O . GLN A 1 104 ? -6.693 6.127 8.934 1.00 95.19 104 GLN A O 1
ATOM 721 N N . THR A 1 105 ? -7.864 7.406 7.500 1.00 96.25 105 THR A N 1
ATOM 722 C CA . THR A 1 105 ? -9.090 6.610 7.578 1.00 96.25 105 THR A CA 1
ATOM 723 C C . THR A 1 105 ? -8.962 5.374 6.696 1.00 96.25 105 THR A C 1
ATOM 725 O O . THR A 1 105 ? -8.520 5.446 5.551 1.00 96.25 105 THR A O 1
ATOM 728 N N . TYR A 1 106 ? -9.374 4.234 7.233 1.00 95.69 106 TYR A N 1
ATOM 729 C CA . TYR A 1 106 ? -9.481 2.986 6.507 1.00 95.69 106 TYR A CA 1
ATOM 730 C C . TYR A 1 106 ? -10.892 2.777 5.984 1.00 95.69 106 TYR A C 1
ATOM 732 O O . TYR A 1 106 ? -11.860 2.785 6.744 1.00 95.69 106 TYR A O 1
ATOM 740 N N . THR A 1 107 ? -10.961 2.460 4.699 1.00 94.44 107 THR A N 1
ATOM 741 C CA . THR A 1 107 ? -12.157 1.932 4.059 1.00 94.44 107 THR A CA 1
ATOM 742 C C . THR A 1 107 ? -11.738 0.688 3.274 1.00 94.44 107 THR A C 1
ATOM 744 O O . THR A 1 107 ? -10.814 0.778 2.457 1.00 94.44 107 THR A O 1
ATOM 747 N N . PRO A 1 108 ? -12.375 -0.476 3.493 1.00 92.56 108 PRO A N 1
ATOM 748 C CA . PRO A 1 108 ? -12.003 -1.708 2.808 1.00 92.56 108 PRO A CA 1
ATOM 749 C C . PRO A 1 108 ? -11.989 -1.566 1.284 1.00 92.56 108 PRO A C 1
ATOM 751 O O . PRO A 1 108 ? -12.942 -1.070 0.687 1.00 92.56 108 PRO A O 1
ATOM 754 N N . GLY A 1 109 ? -10.899 -2.010 0.656 1.00 90.81 109 GLY A N 1
ATOM 755 C CA . GLY A 1 109 ? -10.730 -1.975 -0.799 1.00 90.81 109 GLY A CA 1
ATOM 756 C C . GLY A 1 109 ? -10.431 -0.590 -1.380 1.00 90.81 109 GLY A C 1
ATOM 757 O O . GLY A 1 109 ? -10.261 -0.474 -2.590 1.00 90.81 109 GLY A O 1
ATOM 758 N N . GLN A 1 110 ? -10.334 0.463 -0.562 1.00 93.25 110 GLN A N 1
ATOM 759 C CA . GLN A 1 110 ? -9.844 1.746 -1.062 1.00 93.25 110 GLN A CA 1
ATOM 760 C C . GLN A 1 110 ? -8.363 1.664 -1.431 1.00 93.25 110 GLN A C 1
ATOM 762 O O . GLN A 1 110 ? -7.575 0.942 -0.809 1.00 93.25 110 GLN A O 1
ATOM 767 N N . ALA A 1 111 ? -7.999 2.431 -2.457 1.00 90.94 111 ALA A N 1
ATOM 768 C CA . ALA A 1 111 ? -6.622 2.588 -2.885 1.00 90.94 111 ALA A CA 1
ATOM 769 C C . ALA A 1 111 ? -5.810 3.316 -1.807 1.00 90.94 111 ALA A C 1
ATOM 771 O O . ALA A 1 111 ? -6.198 4.371 -1.308 1.00 90.94 111 ALA A O 1
ATOM 772 N N . ILE A 1 112 ? -4.664 2.740 -1.472 1.00 92.19 112 ILE A N 1
ATOM 773 C CA . ILE A 1 112 ? -3.667 3.288 -0.564 1.00 92.19 112 ILE A CA 1
ATOM 774 C C . ILE A 1 112 ? -2.421 3.555 -1.399 1.00 92.19 112 ILE A C 1
ATOM 776 O O . ILE A 1 112 ? -1.772 2.613 -1.863 1.00 92.19 112 ILE A O 1
ATOM 780 N N . SER A 1 113 ? -2.094 4.830 -1.589 1.00 90.31 113 SER A N 1
ATOM 781 C CA . SER A 1 113 ? -0.998 5.250 -2.460 1.00 90.31 113 SER A CA 1
ATOM 782 C C . SER A 1 113 ? 0.049 6.038 -1.685 1.00 90.31 113 SER A C 1
ATOM 784 O O . SER A 1 113 ? -0.244 7.095 -1.132 1.00 90.31 113 SER A O 1
ATOM 786 N N . PHE A 1 114 ? 1.285 5.544 -1.686 1.00 89.44 114 PHE A N 1
ATOM 787 C CA . PHE A 1 114 ? 2.443 6.210 -1.091 1.00 89.44 114 PHE A CA 1
ATOM 788 C C . PHE A 1 114 ? 3.661 6.009 -1.979 1.00 89.44 114 PHE A C 1
ATOM 790 O O . PHE A 1 114 ? 3.755 5.018 -2.693 1.00 89.44 114 PHE A O 1
ATOM 797 N N . ASN A 1 115 ? 4.598 6.956 -1.947 1.00 86.06 115 ASN A N 1
ATOM 798 C CA . ASN A 1 115 ? 5.886 6.861 -2.639 1.00 86.06 115 ASN A CA 1
ATOM 799 C C . ASN A 1 115 ? 5.787 6.386 -4.110 1.00 86.06 115 ASN A C 1
ATOM 801 O O . ASN A 1 115 ? 6.660 5.675 -4.592 1.00 86.06 115 ASN A O 1
ATOM 805 N N . GLY A 1 116 ? 4.735 6.768 -4.843 1.00 82.94 116 GLY A N 1
ATOM 806 C CA . GLY A 1 116 ? 4.561 6.411 -6.260 1.00 82.94 116 GLY A CA 1
ATOM 807 C C . GLY A 1 116 ? 4.056 4.989 -6.536 1.00 82.94 116 GLY A C 1
ATOM 808 O O . GLY A 1 116 ? 3.969 4.602 -7.699 1.00 82.94 116 GLY A O 1
ATOM 809 N N . TRP A 1 117 ? 3.689 4.221 -5.512 1.00 87.00 117 TRP A N 1
ATOM 810 C CA . TRP A 1 117 ? 2.969 2.958 -5.655 1.00 87.00 117 TRP A CA 1
ATOM 811 C C . TRP A 1 117 ? 1.544 3.066 -5.111 1.00 87.00 117 TRP A C 1
ATOM 813 O O . TRP A 1 117 ? 1.222 3.970 -4.342 1.00 87.00 117 TRP A O 1
ATOM 823 N N . THR A 1 118 ? 0.693 2.123 -5.507 1.00 89.19 118 THR A N 1
ATOM 824 C CA . THR A 1 118 ? -0.680 1.962 -5.021 1.00 89.19 118 THR A CA 1
ATOM 825 C C . THR A 1 118 ? -0.916 0.513 -4.621 1.00 89.19 118 THR A C 1
ATOM 827 O O . THR A 1 118 ? -0.545 -0.399 -5.349 1.00 89.19 118 THR A O 1
ATOM 830 N N . THR A 1 119 ? -1.544 0.280 -3.475 1.00 90.75 119 THR A N 1
ATOM 831 C CA . THR A 1 119 ? -2.036 -1.034 -3.039 1.00 90.75 119 THR A CA 1
ATOM 832 C C . THR A 1 119 ? -3.441 -0.894 -2.465 1.00 90.75 119 THR A C 1
ATOM 834 O O . THR A 1 119 ? -3.955 0.212 -2.334 1.00 90.75 119 THR A O 1
ATOM 837 N N . GLN A 1 120 ? -4.083 -2.002 -2.125 1.00 93.69 120 GLN A N 1
ATOM 838 C CA . GLN A 1 120 ? -5.371 -2.026 -1.447 1.00 93.69 120 GLN A CA 1
ATOM 839 C C . GLN A 1 120 ? -5.306 -2.995 -0.272 1.00 93.69 120 GLN A C 1
ATOM 841 O O . GLN A 1 120 ? -4.663 -4.047 -0.349 1.00 93.69 120 GLN A O 1
ATOM 846 N N . ILE A 1 121 ? -5.999 -2.642 0.808 1.00 93.06 121 ILE A N 1
ATOM 847 C CA . ILE A 1 121 ? -6.230 -3.529 1.947 1.00 93.06 121 ILE A CA 1
ATOM 848 C C . ILE A 1 121 ? -7.735 -3.749 2.063 1.00 93.06 121 ILE A C 1
ATOM 850 O O . ILE A 1 121 ? -8.515 -2.801 2.144 1.00 93.06 121 ILE A O 1
ATOM 854 N N . SER A 1 122 ? -8.159 -5.005 2.080 1.00 93.44 122 SER A N 1
ATOM 855 C CA . SER A 1 122 ? -9.563 -5.414 2.229 1.00 93.44 122 SER A CA 1
ATOM 856 C C . SER A 1 122 ? -9.744 -6.251 3.493 1.00 93.44 122 SER A C 1
ATOM 858 O O . SER A 1 122 ? -8.759 -6.754 4.024 1.00 93.44 122 SER A O 1
ATOM 860 N N . GLY A 1 123 ? -10.983 -6.421 3.957 1.00 92.81 123 GLY A N 1
ATOM 861 C CA . GLY A 1 123 ? -11.305 -7.181 5.170 1.00 92.81 123 GLY A CA 1
ATOM 862 C C . GLY A 1 123 ? -11.423 -6.305 6.418 1.00 92.81 123 GLY A C 1
ATOM 863 O O . GLY A 1 123 ? -11.578 -5.090 6.325 1.00 92.81 123 GLY A O 1
ATOM 864 N N . THR A 1 124 ? -11.396 -6.939 7.591 1.00 92.56 124 THR A N 1
ATOM 865 C CA . THR A 1 124 ? -11.556 -6.260 8.885 1.00 92.56 124 THR A CA 1
ATOM 866 C C . THR A 1 124 ? -10.261 -6.373 9.695 1.00 92.56 124 THR A C 1
ATOM 868 O O . THR A 1 124 ? -10.004 -7.438 10.270 1.00 92.56 124 THR A O 1
ATOM 871 N N . PRO A 1 125 ? -9.423 -5.324 9.719 1.00 93.94 125 PRO A N 1
ATOM 872 C CA . PRO A 1 125 ? -8.211 -5.303 10.526 1.00 93.94 125 PRO A CA 1
ATOM 873 C C . PRO A 1 125 ? -8.541 -5.092 12.006 1.00 93.94 125 PRO A C 1
ATOM 875 O O . PRO A 1 125 ? -9.572 -4.515 12.359 1.00 93.94 125 PRO A O 1
ATOM 878 N N . VAL A 1 126 ? -7.640 -5.539 12.871 1.00 94.56 126 VAL A N 1
ATOM 879 C CA . VAL A 1 126 ? -7.659 -5.275 14.314 1.00 94.56 126 VAL A CA 1
ATOM 880 C C . VAL A 1 126 ? -6.543 -4.287 14.655 1.00 94.56 126 VAL A C 1
ATOM 882 O O . VAL A 1 126 ? -5.536 -4.194 13.953 1.00 94.56 126 VAL A O 1
ATOM 885 N N . ALA A 1 127 ? -6.720 -3.513 15.728 1.00 95.69 127 ALA A N 1
ATOM 886 C CA . ALA A 1 127 ? -5.662 -2.645 16.231 1.00 95.69 127 ALA A CA 1
ATOM 887 C C . ALA A 1 127 ? -4.388 -3.463 16.516 1.00 95.69 127 ALA A C 1
ATOM 889 O O . ALA A 1 127 ? -4.437 -4.467 17.224 1.00 95.69 127 ALA A O 1
ATOM 890 N N . GLY A 1 128 ? -3.259 -3.023 15.966 1.00 92.44 128 GLY A N 1
ATOM 891 C CA . GLY A 1 128 ? -1.982 -3.733 16.003 1.00 92.44 128 GLY A CA 1
ATOM 892 C C . GLY A 1 128 ? -1.658 -4.526 14.734 1.00 92.44 128 GLY A C 1
ATOM 893 O O . GLY A 1 128 ? -0.494 -4.882 14.554 1.00 92.44 128 GLY A O 1
ATOM 894 N N . ASP A 1 129 ? -2.622 -4.747 13.832 1.00 96.31 129 ASP A N 1
ATOM 895 C CA . ASP A 1 129 ? -2.342 -5.380 12.541 1.00 96.31 129 ASP A CA 1
ATOM 896 C C . ASP A 1 129 ? -1.395 -4.503 11.712 1.00 96.31 129 ASP A C 1
ATOM 898 O O . ASP A 1 129 ? -1.584 -3.289 11.588 1.00 96.31 129 ASP A O 1
ATOM 902 N N . ALA A 1 130 ? -0.389 -5.126 11.104 1.00 95.81 130 ALA A N 1
ATOM 903 C CA . ALA A 1 130 ? 0.621 -4.459 10.300 1.00 95.81 130 ALA A CA 1
ATOM 904 C C . ALA A 1 130 ? 0.743 -5.073 8.900 1.00 95.81 130 ALA A C 1
ATOM 906 O O . ALA A 1 130 ? 0.702 -6.292 8.706 1.00 95.81 130 ALA A O 1
ATOM 907 N N . PHE A 1 131 ? 0.933 -4.203 7.914 1.00 95.25 131 PHE A N 1
ATOM 908 C CA . PHE A 1 131 ? 1.237 -4.559 6.536 1.00 95.25 131 PHE A CA 1
ATOM 909 C C . PHE A 1 131 ? 2.455 -3.777 6.070 1.00 95.25 131 PHE A C 1
ATOM 911 O O . PHE A 1 131 ? 2.557 -2.572 6.286 1.00 95.25 131 PHE A O 1
ATOM 918 N N . ASN A 1 132 ? 3.381 -4.454 5.408 1.00 92.94 132 ASN A N 1
ATOM 919 C CA . ASN A 1 132 ? 4.645 -3.875 4.986 1.00 92.94 132 ASN A CA 1
ATOM 920 C C . ASN A 1 132 ? 4.701 -3.772 3.471 1.00 92.94 132 ASN A C 1
ATOM 922 O O . ASN A 1 132 ? 4.205 -4.646 2.760 1.00 92.94 132 ASN A O 1
ATOM 926 N N . VAL A 1 133 ? 5.355 -2.720 2.998 1.00 90.31 133 VAL A N 1
ATOM 927 C CA . VAL A 1 133 ? 5.739 -2.529 1.605 1.00 90.31 133 VAL A CA 1
ATOM 928 C C . VAL A 1 133 ? 7.244 -2.317 1.576 1.00 90.31 133 VAL A C 1
ATOM 930 O O . VAL A 1 133 ? 7.771 -1.497 2.324 1.00 90.31 133 VAL A O 1
ATOM 933 N N . ALA A 1 134 ? 7.954 -3.087 0.763 1.00 88.25 134 ALA A N 1
ATOM 934 C CA . ALA A 1 134 ? 9.409 -3.022 0.676 1.00 88.25 134 ALA A CA 1
ATOM 935 C C . ALA A 1 134 ? 9.884 -3.298 -0.748 1.00 88.25 134 ALA A C 1
ATOM 937 O O . ALA A 1 134 ? 9.129 -3.815 -1.572 1.00 88.25 134 ALA A O 1
ATOM 938 N N . ALA A 1 135 ? 11.156 -3.006 -1.017 1.00 83.88 135 ALA A N 1
ATOM 939 C CA . ALA A 1 135 ? 11.804 -3.372 -2.267 1.00 83.88 135 ALA A CA 1
ATOM 940 C C . ALA A 1 135 ? 11.643 -4.873 -2.581 1.00 83.88 135 ALA A C 1
ATOM 942 O O . ALA A 1 135 ? 11.775 -5.745 -1.707 1.00 83.88 135 ALA A O 1
ATOM 943 N N . ASN A 1 136 ? 11.381 -5.174 -3.851 1.00 77.56 136 ASN A N 1
ATOM 944 C CA . ASN A 1 136 ? 11.358 -6.539 -4.362 1.00 77.56 136 ASN A CA 1
ATOM 945 C C . ASN A 1 136 ? 12.781 -6.994 -4.726 1.00 77.56 136 ASN A C 1
ATOM 947 O O . ASN A 1 136 ? 13.167 -7.016 -5.890 1.00 77.56 136 ASN A O 1
ATOM 951 N N . THR A 1 137 ? 13.593 -7.311 -3.713 1.00 67.25 137 THR A N 1
ATOM 952 C CA . THR A 1 137 ? 15.014 -7.676 -3.883 1.00 67.25 137 THR A CA 1
ATOM 953 C C . THR A 1 137 ? 15.244 -9.115 -4.363 1.00 67.25 137 THR A C 1
ATOM 955 O O . THR A 1 137 ? 16.365 -9.450 -4.725 1.00 67.25 137 THR A O 1
ATOM 958 N N . ASN A 1 138 ? 14.200 -9.954 -4.405 1.00 58.00 138 ASN A N 1
ATOM 959 C CA . ASN A 1 138 ? 14.250 -11.365 -4.821 1.00 58.00 138 ASN A CA 1
ATOM 960 C C . ASN A 1 138 ? 13.346 -11.613 -6.044 1.00 58.00 138 ASN A C 1
ATOM 962 O O . ASN A 1 138 ? 12.523 -12.524 -6.058 1.00 58.00 138 ASN A O 1
ATOM 966 N N . ALA A 1 139 ? 13.495 -10.772 -7.070 1.00 54.16 139 ALA A N 1
ATOM 967 C CA . ALA A 1 139 ? 12.705 -10.737 -8.306 1.00 54.16 139 ALA A CA 1
ATOM 968 C C . ALA A 1 139 ? 12.798 -11.993 -9.206 1.00 54.16 139 ALA A C 1
ATOM 970 O O . ALA A 1 139 ? 12.253 -12.002 -10.311 1.00 54.16 139 ALA A O 1
ATOM 971 N N . THR A 1 140 ? 13.476 -13.060 -8.780 1.00 46.69 140 THR A N 1
ATOM 972 C CA . THR A 1 140 ? 13.526 -14.334 -9.506 1.00 46.69 140 THR A CA 1
ATOM 973 C C . THR A 1 140 ? 12.134 -14.986 -9.508 1.00 46.69 140 THR A C 1
ATOM 975 O O . THR A 1 140 ? 11.786 -15.697 -8.569 1.00 46.69 140 THR A O 1
ATOM 978 N N . GLY A 1 141 ? 11.325 -14.732 -10.543 1.00 50.16 141 GLY A N 1
ATOM 979 C CA . GLY A 1 141 ? 10.024 -15.385 -10.769 1.00 50.16 141 GLY A CA 1
ATOM 980 C C . GLY A 1 141 ? 8.774 -14.507 -10.626 1.00 50.16 141 GLY A C 1
ATOM 981 O O . GLY A 1 141 ? 7.661 -15.015 -10.754 1.00 50.16 141 GLY A O 1
ATOM 982 N N . ASP A 1 142 ? 8.912 -13.203 -10.380 1.00 53.75 142 ASP A N 1
ATOM 983 C CA . ASP A 1 142 ? 7.767 -12.291 -10.280 1.00 53.75 142 ASP A CA 1
ATOM 984 C C . ASP A 1 142 ? 7.386 -11.732 -11.664 1.00 53.75 142 ASP A C 1
ATOM 986 O O . ASP A 1 142 ? 7.851 -10.676 -12.080 1.00 53.75 142 ASP A O 1
ATOM 990 N N . ASN A 1 143 ? 6.547 -12.466 -12.403 1.00 48.28 143 ASN A N 1
ATOM 991 C CA . ASN A 1 143 ? 6.104 -12.108 -13.761 1.00 48.28 143 ASN A CA 1
ATOM 992 C C . ASN A 1 143 ? 4.841 -11.223 -13.784 1.00 48.28 143 ASN A C 1
ATOM 994 O O . ASN A 1 143 ? 4.158 -11.150 -14.808 1.00 48.28 143 ASN A O 1
ATOM 998 N N . ARG A 1 144 ? 4.479 -10.551 -12.680 1.00 58.16 144 ARG A N 1
ATOM 999 C CA . ARG A 1 144 ? 3.211 -9.796 -12.598 1.00 58.16 144 ARG A CA 1
ATOM 1000 C C . ARG A 1 144 ? 3.104 -8.662 -13.627 1.00 58.16 144 ARG A C 1
ATOM 1002 O O . ARG A 1 144 ? 1.995 -8.362 -14.055 1.00 58.16 144 ARG A O 1
ATOM 1009 N N . ASN A 1 145 ? 4.223 -8.087 -14.080 1.00 50.81 145 ASN A N 1
ATOM 1010 C CA . ASN A 1 145 ? 4.212 -7.072 -15.140 1.00 50.81 145 ASN A CA 1
ATOM 1011 C C . ASN A 1 145 ? 4.053 -7.672 -16.554 1.00 50.81 145 ASN A C 1
ATOM 1013 O O . ASN A 1 145 ? 3.527 -7.011 -17.442 1.00 50.81 145 ASN A O 1
ATOM 1017 N N . VAL A 1 146 ? 4.446 -8.939 -16.764 1.00 47.44 146 VAL A N 1
ATOM 1018 C CA . VAL A 1 146 ? 4.272 -9.642 -18.054 1.00 47.44 146 VAL A CA 1
ATOM 1019 C C . VAL A 1 146 ? 2.789 -9.886 -18.346 1.00 47.44 146 VAL A C 1
ATOM 1021 O O . VAL A 1 146 ? 2.366 -9.810 -19.495 1.00 47.44 146 VAL A O 1
ATOM 1024 N N . LEU A 1 147 ? 1.982 -10.124 -17.307 1.00 51.28 147 LEU A N 1
ATOM 1025 C CA . LEU A 1 147 ? 0.541 -10.346 -17.447 1.00 51.28 147 LEU A CA 1
ATOM 1026 C C . LEU A 1 147 ? -0.231 -9.057 -17.781 1.00 51.28 147 LEU A C 1
ATOM 1028 O O . LEU A 1 147 ? -1.242 -9.122 -18.471 1.00 51.28 147 LEU A O 1
ATOM 1032 N N . LEU A 1 148 ? 0.246 -7.894 -17.323 1.00 51.12 148 LEU A N 1
ATOM 1033 C CA . LEU A 1 148 ? -0.430 -6.608 -17.536 1.00 51.12 148 LEU A CA 1
ATOM 1034 C C . LEU A 1 148 ? -0.155 -5.997 -18.924 1.00 51.12 148 LEU A C 1
ATOM 1036 O O . LEU A 1 148 ? -0.904 -5.136 -19.362 1.00 51.12 148 LEU A O 1
ATOM 1040 N N . MET A 1 149 ? 0.904 -6.437 -19.615 1.00 44.41 149 MET A N 1
ATOM 1041 C CA . MET A 1 149 ? 1.256 -5.988 -20.974 1.00 44.41 149 MET A CA 1
ATOM 1042 C C . MET A 1 149 ? 0.731 -6.913 -22.086 1.00 44.41 149 MET A C 1
ATOM 1044 O O . MET A 1 149 ? 0.929 -6.620 -23.262 1.00 44.41 149 MET A O 1
ATOM 1048 N N . ALA A 1 150 ? 0.105 -8.037 -21.726 1.00 42.75 150 ALA A N 1
ATOM 1049 C CA . ALA A 1 150 ? -0.436 -9.022 -22.666 1.00 42.75 150 ALA A CA 1
ATOM 1050 C C . ALA A 1 150 ? -1.964 -8.913 -22.864 1.00 42.75 150 ALA A C 1
ATOM 1052 O O . ALA A 1 150 ? -2.543 -9.785 -23.514 1.00 42.75 150 ALA A O 1
ATOM 1053 N N . GLY A 1 151 ? -2.606 -7.889 -22.286 1.00 38.06 151 GLY A N 1
ATOM 1054 C CA . GLY A 1 151 ? -4.049 -7.633 -22.361 1.00 38.06 151 GLY A CA 1
ATOM 1055 C C . GLY A 1 151 ? -4.377 -6.327 -23.063 1.00 38.06 151 GLY A C 1
ATOM 1056 O O . GLY A 1 151 ? -3.659 -5.337 -22.806 1.00 38.06 151 GLY A O 1
#

Nearest PDB structures (foldseek):
  5ziz-assembly3_A  TM=8.320E-01  e=5.063E-07  Xanthomonas campestris
  5zj0-assembly1_A  TM=8.122E-01  e=1.136E-06  Xanthomonas campestris
  5ziz-assembly3_B  TM=8.541E-01  e=9.084E-06  Xanthomonas campestris
  7c7z-assembly3_B  TM=7.761E-01  e=1.618E-05  Legionella pneumophila
  7c7z-assembly3_A  TM=7.762E-01  e=1.618E-05  Legionella pneumophila

Radius of gyration: 28.35 Å; Cα contacts (8 Å, |Δi|>4): 230; chains: 1; bounding box: 41×32×91 Å

pLDDT: mean 72.13, std 20.81, range [38.06, 97.31]

Foldseek 3Di:
DDDDDDDDDDDDDDDDPPDDDDDDPCPCVVVPPPVPPPDCVVVLQAAQKAKDWDPPWPFPKDKDRKHAADDDDQQPCQQPKKKWFDQAQFWTAIDRFVVHDDIDTDDAQDWDDGRRIIMGMHGGTGGGIMMMMHGPPPSVPRNVRVVVVVD

Mean predicted aligned error: 15.6 Å